Protein AF-A0A815BWT6-F1 (afdb_monomer_lite)

Organism: NCBI:txid392033

Sequence (107 aa):
MISTAAVTLNFISFIGTIFIGVICILMLSILLPSIIRKHDLVLILVANNYLALLVFALVAIPSNFDLVRGDYNLYIGMETLSCRIRGYVIYSSLAIIFHCFLLQVKF

Secondary structure (DSSP, 8-state):
---HHHHHHHHHHHHHHHHHHHHHHHHHHHHHHHHHHH--HHHHHHHHHHHHHHHHHHHHHHHHHHHHTT-S-HHHHHHHHHHHHHHHHHHHHHHHHHHHHHHHTT-

Radius of gyration: 17.39 Å; chains: 1; bounding box: 38×25×51 Å

Foldseek 3Di:
DPDPVQLVVLVVVLVVLVVLLVVLVVVLVVLVVVCVPPVDLVSVLVNQLSVLSNVLSVQSNVLSVCVNVVPDDVVVVVVVVVVSVVSSVVSNVVSVVVSVVVVVVVD

Structure (mmCIF, N/CA/C/O backbone):
data_AF-A0A815BWT6-F1
#
_entry.id   AF-A0A815BWT6-F1
#
loop_
_atom_site.group_PDB
_atom_site.id
_atom_site.type_symbol
_atom_site.label_atom_id
_atom_site.label_alt_id
_atom_site.label_comp_id
_atom_site.label_asym_id
_atom_site.label_entity_id
_atom_site.label_seq_id
_atom_site.pdbx_PDB_ins_code
_atom_site.Cartn_x
_atom_site.Cartn_y
_atom_site.Cartn_z
_atom_site.occupancy
_atom_site.B_iso_or_equiv
_atom_site.auth_seq_id
_atom_site.auth_comp_id
_atom_site.auth_asym_id
_atom_site.auth_atom_id
_atom_site.pdbx_PDB_model_num
ATOM 1 N N . MET A 1 1 ? 14.736 -3.791 -27.635 1.00 52.75 1 MET A N 1
ATOM 2 C CA . MET A 1 1 ? 14.564 -2.342 -27.396 1.00 52.75 1 MET A CA 1
ATOM 3 C C . MET A 1 1 ? 13.451 -2.172 -26.376 1.00 52.75 1 MET A C 1
ATOM 5 O O . MET A 1 1 ? 12.327 -2.557 -26.671 1.00 52.75 1 MET A O 1
ATOM 9 N N . ILE A 1 2 ? 13.757 -1.692 -25.168 1.00 59.56 2 ILE A N 1
ATOM 10 C CA . ILE A 1 2 ? 12.719 -1.319 -24.197 1.00 59.56 2 ILE A CA 1
ATOM 11 C C . ILE A 1 2 ? 12.051 -0.051 -24.739 1.00 59.56 2 ILE A C 1
ATOM 13 O O . ILE A 1 2 ? 12.737 0.919 -25.057 1.00 59.56 2 ILE A O 1
ATOM 17 N N . SER A 1 3 ? 10.730 -0.083 -24.915 1.00 67.75 3 SER A N 1
ATOM 18 C CA . SER A 1 3 ? 9.973 1.077 -25.391 1.00 67.75 3 SER A CA 1
ATOM 19 C C . SER A 1 3 ? 10.068 2.211 -24.371 1.00 67.75 3 SER A C 1
ATOM 21 O O . SER A 1 3 ? 9.849 1.995 -23.178 1.00 67.75 3 SER A O 1
ATOM 23 N N . THR A 1 4 ? 10.345 3.430 -24.829 1.00 69.06 4 THR A N 1
ATOM 24 C CA . THR A 1 4 ? 10.364 4.643 -23.994 1.00 69.06 4 THR A CA 1
ATOM 25 C C . THR A 1 4 ? 9.049 4.848 -23.236 1.00 69.06 4 THR A C 1
ATOM 27 O O . THR A 1 4 ? 9.067 5.350 -22.115 1.00 69.06 4 THR A O 1
ATOM 30 N N . ALA A 1 5 ? 7.926 4.374 -23.790 1.00 69.06 5 ALA A N 1
ATOM 31 C CA . ALA A 1 5 ? 6.614 4.390 -23.142 1.00 69.06 5 ALA A CA 1
ATOM 32 C C . ALA A 1 5 ? 6.517 3.451 -21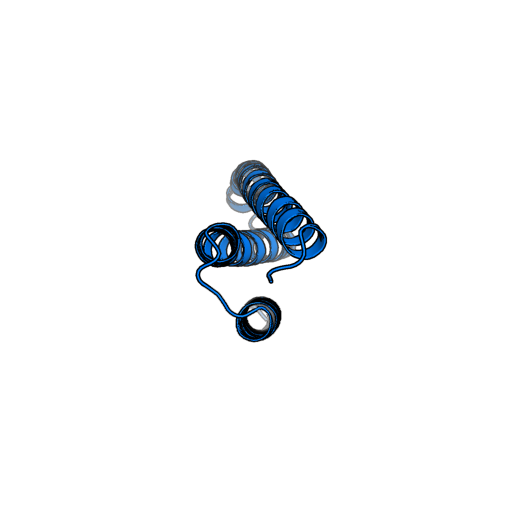.922 1.00 69.06 5 ALA A C 1
ATOM 34 O O . ALA A 1 5 ? 5.795 3.740 -20.971 1.00 69.06 5 ALA A O 1
ATOM 35 N N . ALA A 1 6 ? 7.247 2.330 -21.923 1.00 64.50 6 ALA A N 1
ATOM 36 C CA . ALA A 1 6 ? 7.263 1.399 -20.794 1.00 64.50 6 ALA A CA 1
ATOM 37 C C . ALA A 1 6 ? 8.045 1.971 -19.602 1.00 64.50 6 ALA A C 1
ATOM 39 O O . ALA A 1 6 ? 7.642 1.811 -18.452 1.00 64.50 6 ALA A O 1
ATOM 40 N N . VAL A 1 7 ? 9.138 2.686 -19.880 1.00 68.69 7 VAL A N 1
ATOM 41 C CA . VAL A 1 7 ? 9.956 3.344 -18.852 1.00 68.69 7 VAL A CA 1
ATOM 42 C C . VAL A 1 7 ? 9.168 4.459 -18.160 1.00 68.69 7 VAL A C 1
ATOM 44 O O . VAL A 1 7 ? 9.167 4.534 -16.933 1.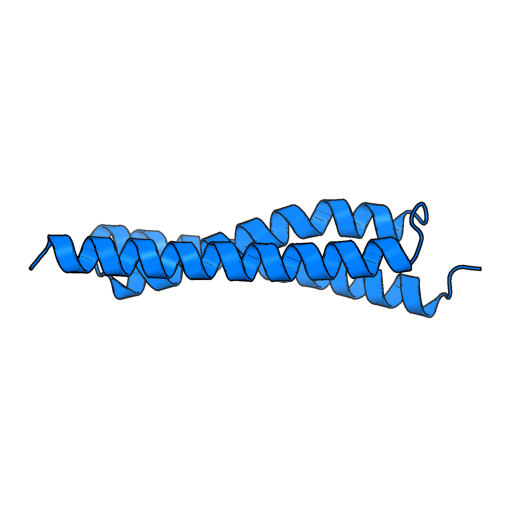00 68.69 7 VAL A O 1
ATOM 47 N N . THR A 1 8 ? 8.441 5.289 -18.917 1.00 70.75 8 THR A N 1
ATOM 48 C CA . THR A 1 8 ? 7.606 6.356 -18.343 1.00 70.75 8 THR A CA 1
ATOM 49 C C . THR A 1 8 ? 6.442 5.813 -17.515 1.00 70.75 8 THR A C 1
ATOM 51 O O . THR A 1 8 ? 6.195 6.328 -16.427 1.00 70.75 8 THR A O 1
ATOM 54 N N . LEU A 1 9 ? 5.770 4.744 -17.956 1.00 66.94 9 LEU A N 1
ATOM 55 C CA . LEU A 1 9 ? 4.721 4.076 -17.169 1.00 66.94 9 LEU A CA 1
ATOM 56 C C . LEU A 1 9 ? 5.248 3.514 -15.839 1.00 66.94 9 LEU A C 1
ATOM 58 O O . LEU A 1 9 ? 4.628 3.723 -14.795 1.00 66.94 9 LEU A O 1
ATOM 62 N N . ASN A 1 10 ? 6.415 2.865 -15.851 1.00 68.62 10 ASN A N 1
ATOM 63 C CA . ASN A 1 10 ? 7.043 2.340 -14.634 1.00 68.62 10 ASN A CA 1
ATOM 64 C C . ASN A 1 10 ? 7.471 3.462 -13.678 1.00 68.62 10 ASN A C 1
ATOM 66 O O . ASN A 1 10 ? 7.308 3.337 -12.464 1.00 68.62 10 ASN A O 1
ATOM 70 N N . PHE A 1 11 ? 7.953 4.586 -14.212 1.00 69.94 11 PHE A N 1
ATOM 71 C CA . PHE A 1 11 ? 8.313 5.759 -13.417 1.00 69.94 11 PHE A CA 1
ATOM 72 C C . PHE A 1 11 ? 7.092 6.411 -12.749 1.00 69.94 11 PHE A C 1
ATOM 74 O O . PHE A 1 11 ? 7.128 6.737 -11.562 1.00 69.94 11 PHE A O 1
ATOM 81 N N . ILE A 1 12 ? 5.975 6.537 -13.473 1.00 74.19 12 ILE A N 1
ATOM 82 C CA . ILE A 1 12 ? 4.707 7.023 -12.910 1.00 74.19 12 ILE A CA 1
ATOM 83 C C . ILE A 1 12 ? 4.208 6.066 -11.820 1.00 74.19 12 ILE A C 1
ATOM 85 O O . ILE A 1 12 ? 3.808 6.513 -10.744 1.00 74.19 12 ILE A O 1
ATOM 89 N N . SER A 1 13 ? 4.286 4.751 -12.053 1.00 72.06 13 SER A N 1
ATOM 90 C CA . SER A 1 13 ? 3.917 3.753 -11.045 1.00 72.06 13 SER A CA 1
ATOM 91 C C . SER A 1 13 ? 4.790 3.846 -9.791 1.00 72.06 13 SER A C 1
ATOM 93 O O . SER A 1 13 ? 4.261 3.708 -8.689 1.00 72.06 13 SER A O 1
ATOM 95 N N . PHE A 1 14 ? 6.094 4.094 -9.940 1.00 72.81 14 PHE A N 1
ATOM 96 C CA . PHE A 1 14 ? 7.029 4.271 -8.828 1.00 72.81 14 PHE A CA 1
ATOM 97 C C . PHE A 1 14 ? 6.657 5.477 -7.958 1.00 72.81 14 PHE A C 1
ATOM 99 O O . PHE A 1 14 ? 6.501 5.344 -6.741 1.00 72.81 14 PHE A O 1
ATOM 106 N N . ILE A 1 15 ? 6.428 6.634 -8.584 1.00 78.88 15 ILE A N 1
ATOM 107 C CA . ILE A 1 15 ? 5.987 7.846 -7.881 1.00 78.88 15 ILE A CA 1
ATOM 108 C C . ILE A 1 15 ? 4.646 7.597 -7.180 1.00 78.88 15 ILE A C 1
ATOM 110 O O . ILE A 1 15 ? 4.502 7.918 -6.000 1.00 78.88 15 ILE A O 1
ATOM 114 N N . GLY A 1 16 ? 3.691 6.957 -7.862 1.00 76.94 16 GLY A N 1
ATOM 115 C CA . GLY A 1 16 ? 2.393 6.607 -7.284 1.00 76.94 16 GLY A CA 1
ATOM 116 C C . GLY A 1 16 ? 2.514 5.747 -6.022 1.00 76.94 16 GLY A C 1
ATOM 117 O O . GLY A 1 16 ? 1.868 6.035 -5.016 1.00 76.94 16 GLY A O 1
ATOM 118 N N . THR A 1 17 ? 3.395 4.741 -6.026 1.00 78.62 17 THR A N 1
ATOM 119 C CA . THR A 1 17 ? 3.632 3.893 -4.845 1.00 78.62 17 THR A CA 1
ATOM 120 C C . THR A 1 17 ? 4.240 4.652 -3.665 1.00 78.62 17 THR A C 1
ATOM 122 O O . THR A 1 17 ? 3.864 4.389 -2.523 1.00 78.62 17 THR A O 1
ATOM 125 N N . ILE A 1 18 ? 5.107 5.640 -3.917 1.00 81.31 18 ILE A N 1
ATOM 126 C CA . ILE A 1 18 ? 5.656 6.507 -2.862 1.00 81.31 18 ILE A CA 1
ATOM 127 C C . ILE A 1 18 ? 4.547 7.364 -2.244 1.00 81.31 18 ILE A C 1
ATOM 129 O O . ILE A 1 18 ? 4.423 7.410 -1.021 1.00 81.31 18 ILE A O 1
ATOM 133 N N . PHE A 1 19 ? 3.705 7.994 -3.070 1.00 84.94 19 PHE A N 1
ATOM 134 C CA . PHE A 1 19 ? 2.581 8.804 -2.587 1.00 84.94 19 PHE A CA 1
ATOM 135 C C . PHE A 1 19 ? 1.614 7.995 -1.718 1.00 84.94 19 PHE A C 1
ATOM 137 O O . PHE A 1 19 ? 1.222 8.461 -0.648 1.00 84.94 19 PHE A O 1
ATOM 144 N N . ILE A 1 20 ? 1.276 6.768 -2.130 1.00 80.81 20 ILE A N 1
ATOM 145 C CA . ILE A 1 20 ? 0.433 5.862 -1.336 1.00 80.81 20 ILE A CA 1
ATOM 146 C C . ILE A 1 20 ? 1.077 5.582 0.026 1.00 80.81 20 ILE A C 1
ATOM 148 O O . ILE A 1 20 ? 0.396 5.678 1.048 1.00 80.81 20 ILE A O 1
ATOM 152 N N . GLY A 1 21 ? 2.383 5.297 0.063 1.00 79.56 21 GLY A N 1
ATOM 153 C CA . GLY A 1 21 ? 3.115 5.076 1.311 1.00 79.56 21 GLY A CA 1
ATOM 154 C C . GLY A 1 21 ? 3.048 6.279 2.257 1.00 79.56 21 GLY A C 1
ATOM 155 O O . GLY A 1 21 ? 2.711 6.124 3.430 1.00 79.56 21 GLY A O 1
ATOM 156 N N . VAL A 1 22 ? 3.283 7.489 1.740 1.00 86.62 22 VAL A N 1
ATOM 157 C CA . VAL A 1 22 ? 3.224 8.734 2.526 1.00 86.62 22 VAL A CA 1
ATOM 158 C C . VAL A 1 22 ? 1.822 8.979 3.088 1.00 86.62 22 VAL A C 1
ATOM 160 O O . VAL A 1 22 ? 1.680 9.273 4.276 1.00 86.62 22 VAL A O 1
ATOM 163 N N . ILE A 1 23 ? 0.778 8.814 2.269 1.00 85.94 23 ILE A N 1
ATOM 164 C CA . ILE A 1 23 ? -0.615 8.979 2.707 1.00 85.94 23 ILE A CA 1
ATOM 165 C C . ILE A 1 23 ? -0.958 7.966 3.806 1.00 85.94 23 ILE A C 1
ATOM 167 O O . ILE A 1 23 ? -1.579 8.337 4.801 1.00 85.94 23 ILE A O 1
ATOM 171 N N . CYS A 1 24 ? -0.524 6.710 3.670 1.00 86.25 24 CYS A N 1
ATOM 172 C CA . CYS A 1 24 ? -0.775 5.682 4.681 1.00 86.25 24 CYS A CA 1
ATOM 173 C C . CYS A 1 24 ? -0.109 6.019 6.020 1.00 86.25 24 CYS A C 1
ATOM 175 O O . CYS A 1 24 ? -0.749 5.869 7.059 1.00 86.25 24 CYS A O 1
ATOM 177 N N . ILE A 1 25 ? 1.133 6.521 6.010 1.00 87.12 25 ILE A N 1
ATOM 178 C CA . ILE A 1 25 ? 1.828 6.961 7.230 1.00 87.12 25 ILE A CA 1
ATOM 179 C C . ILE A 1 25 ? 1.060 8.106 7.897 1.00 87.12 25 ILE A C 1
ATOM 181 O O . ILE A 1 25 ? 0.768 8.024 9.088 1.00 87.12 25 ILE A O 1
ATOM 185 N N . LEU A 1 26 ? 0.674 9.135 7.134 1.00 89.88 26 LEU A N 1
ATOM 186 C CA . LEU A 1 26 ? -0.083 10.277 7.656 1.00 89.88 26 LEU A CA 1
ATOM 187 C C . LEU A 1 26 ? -1.418 9.844 8.276 1.00 89.88 26 LEU A C 1
ATOM 189 O O . LEU A 1 26 ? -1.736 10.236 9.399 1.00 89.88 26 LEU A O 1
ATOM 193 N N . MET A 1 27 ? -2.182 9.001 7.577 1.00 86.19 27 MET A N 1
ATOM 194 C CA . MET A 1 27 ? -3.473 8.511 8.067 1.00 86.19 27 MET A CA 1
ATOM 195 C C . MET A 1 27 ? -3.313 7.636 9.311 1.00 86.19 27 MET A C 1
ATOM 197 O O . MET A 1 27 ? -4.071 7.801 10.267 1.00 86.19 27 MET A O 1
ATOM 201 N N . LEU A 1 28 ? -2.300 6.766 9.359 1.00 86.44 28 LEU A N 1
ATOM 202 C CA . LEU A 1 28 ? -1.991 5.976 10.553 1.00 86.44 28 LEU A CA 1
ATOM 203 C C . LEU A 1 28 ? -1.626 6.867 11.743 1.00 86.44 28 LEU A C 1
ATOM 205 O O . LEU A 1 28 ? -2.146 6.645 12.833 1.00 86.44 28 LEU A O 1
ATOM 209 N N . SER A 1 29 ? -0.807 7.906 11.548 1.00 84.19 29 SER A N 1
ATOM 210 C CA . SER A 1 29 ? -0.465 8.863 12.610 1.00 84.19 29 SER A CA 1
ATOM 211 C C . SER A 1 29 ? -1.686 9.610 13.158 1.00 84.19 29 SER A C 1
ATOM 213 O O . SER A 1 29 ? -1.742 9.879 14.355 1.00 84.19 29 SER A O 1
ATOM 215 N N . ILE A 1 30 ? -2.680 9.911 12.314 1.00 87.56 30 ILE A N 1
ATOM 216 C CA . ILE A 1 30 ? -3.939 10.560 12.723 1.00 87.56 30 ILE A CA 1
ATOM 217 C C . ILE A 1 30 ? -4.880 9.574 13.435 1.00 87.56 30 ILE A C 1
ATOM 219 O O . ILE A 1 30 ? -5.577 9.942 14.384 1.00 87.56 30 ILE A O 1
ATOM 223 N N . LEU A 1 31 ? -4.919 8.318 12.988 1.00 83.69 31 LEU A N 1
ATOM 224 C CA . LEU A 1 31 ? -5.815 7.291 13.526 1.00 83.69 31 LEU A CA 1
ATOM 225 C C . LEU A 1 31 ? -5.316 6.717 14.859 1.00 83.69 31 LEU A C 1
ATOM 227 O O . LEU A 1 31 ? -6.139 6.394 15.718 1.00 83.69 31 LEU A O 1
ATOM 231 N N . LEU A 1 32 ? -3.998 6.635 15.073 1.00 84.44 32 LEU A N 1
ATOM 232 C CA . LEU A 1 32 ? -3.391 6.018 16.259 1.00 84.44 32 LEU A CA 1
ATOM 233 C C . LEU A 1 32 ? -3.912 6.594 17.594 1.00 84.44 32 LEU A C 1
ATOM 235 O O . LEU A 1 32 ? -4.348 5.810 18.440 1.00 84.44 32 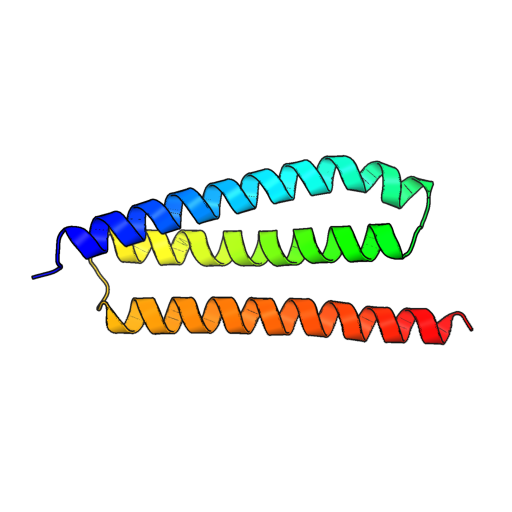LEU A O 1
ATOM 239 N N . PRO A 1 33 ? -3.977 7.928 17.796 1.00 82.62 33 PRO A N 1
ATOM 240 C CA . PRO A 1 33 ? -4.514 8.514 19.026 1.00 82.62 33 PRO A CA 1
ATOM 241 C C . PRO A 1 33 ? -5.993 8.179 19.242 1.00 82.62 33 PRO A C 1
ATOM 243 O O . PRO A 1 33 ? -6.442 8.032 20.379 1.00 82.62 33 PRO A O 1
ATOM 246 N N . SER A 1 34 ? -6.756 8.056 18.154 1.00 81.19 34 SER A N 1
ATOM 247 C CA . SER A 1 34 ? -8.189 7.762 18.210 1.00 81.19 34 SER A CA 1
ATOM 248 C C . SER A 1 34 ? -8.446 6.297 18.559 1.00 81.19 34 SER A C 1
ATOM 250 O O . SER A 1 34 ? -9.344 6.012 19.350 1.00 81.19 34 SER A O 1
ATOM 252 N N . ILE A 1 35 ? -7.620 5.380 18.047 1.00 80.19 35 ILE A N 1
ATOM 253 C CA . ILE A 1 35 ? -7.655 3.950 18.390 1.00 80.19 35 ILE A CA 1
ATOM 254 C C . ILE A 1 35 ? -7.329 3.740 19.868 1.00 80.19 35 ILE A C 1
ATOM 256 O O . ILE A 1 35 ? -8.063 3.032 20.555 1.00 80.19 35 ILE A O 1
ATOM 260 N N . ILE A 1 36 ? -6.276 4.401 20.365 1.00 79.56 36 ILE A N 1
ATOM 261 C CA . ILE A 1 36 ? -5.838 4.296 21.765 1.00 79.56 36 ILE A CA 1
ATOM 262 C C . ILE A 1 36 ? -6.926 4.790 22.727 1.00 79.56 36 ILE A C 1
ATOM 264 O O . ILE A 1 36 ? -7.095 4.222 23.797 1.00 79.56 36 ILE A O 1
ATOM 268 N N . ARG A 1 37 ? -7.668 5.844 22.362 1.00 80.25 37 ARG A N 1
ATOM 269 C CA . ARG A 1 37 ? -8.680 6.444 23.247 1.00 80.25 37 ARG A CA 1
ATOM 270 C C . ARG A 1 37 ? -10.047 5.773 23.182 1.00 80.25 37 ARG A C 1
ATOM 272 O O . ARG A 1 37 ? -10.727 5.720 24.200 1.00 80.25 37 ARG A O 1
ATOM 279 N N . LYS A 1 38 ? -10.496 5.353 21.995 1.00 77.81 38 LYS A N 1
ATOM 280 C CA . LYS A 1 38 ? -11.881 4.894 21.787 1.00 77.81 38 LYS A CA 1
ATOM 281 C C . LYS A 1 38 ? -12.030 3.376 21.727 1.00 77.81 38 LYS A C 1
ATOM 283 O O . LYS A 1 38 ? -13.149 2.906 21.889 1.00 77.81 38 LYS A O 1
ATOM 288 N N . HIS A 1 39 ? -10.948 2.624 21.490 1.00 69.50 39 HIS A N 1
ATOM 289 C CA . HIS A 1 39 ? -10.973 1.163 21.308 1.00 69.50 39 HIS A CA 1
ATOM 290 C C . HIS A 1 39 ? -12.080 0.668 20.356 1.00 69.50 39 HIS A C 1
ATOM 292 O O . HIS A 1 39 ? -12.605 -0.434 20.508 1.00 69.50 39 HIS A O 1
ATOM 298 N N . ASP A 1 40 ? -12.438 1.496 19.375 1.00 77.12 40 ASP A N 1
ATOM 299 C CA . ASP A 1 40 ? -13.494 1.195 18.421 1.00 77.12 40 ASP A CA 1
ATOM 300 C C . ASP A 1 40 ? -12.958 0.235 17.352 1.00 77.12 40 ASP A C 1
ATOM 302 O O . ASP A 1 40 ? -11.920 0.472 16.725 1.00 77.12 40 ASP A O 1
ATOM 306 N N . LEU A 1 41 ? -13.682 -0.863 17.159 1.00 70.94 41 LEU A N 1
ATOM 307 C CA . LEU A 1 41 ? -13.353 -1.931 16.221 1.00 70.94 41 LEU A CA 1
ATOM 308 C C . LEU A 1 41 ? -13.304 -1.420 14.777 1.00 70.94 41 LEU A C 1
ATOM 310 O O . LEU A 1 41 ? -12.439 -1.834 14.006 1.00 70.94 41 LEU A O 1
ATOM 314 N N . VAL A 1 42 ? -14.161 -0.458 14.420 1.00 77.62 42 VAL A N 1
ATOM 315 C CA . VAL A 1 42 ? -14.184 0.121 13.067 1.00 77.62 42 VAL A CA 1
ATOM 316 C C . VAL A 1 42 ? -12.888 0.883 12.782 1.00 77.62 42 VAL A C 1
ATOM 318 O O . VAL A 1 42 ? -12.293 0.732 11.716 1.00 77.62 42 VAL A O 1
ATOM 321 N N . LEU A 1 43 ? -12.402 1.656 13.756 1.00 78.31 43 LEU A N 1
ATOM 322 C CA . LEU A 1 43 ? -11.146 2.402 13.649 1.00 78.31 43 LEU A CA 1
ATOM 323 C C . LEU A 1 43 ? -9.929 1.476 13.531 1.00 78.31 43 LEU A C 1
ATOM 325 O O . LEU A 1 43 ? -9.014 1.767 12.760 1.00 78.31 43 LEU A O 1
ATOM 329 N N . ILE A 1 44 ? -9.932 0.351 14.250 1.00 79.62 44 ILE A N 1
ATOM 330 C CA . ILE A 1 44 ? -8.877 -0.667 14.153 1.00 79.62 44 ILE A CA 1
ATOM 331 C C . ILE A 1 44 ? -8.865 -1.292 12.753 1.00 79.62 44 ILE A C 1
ATOM 333 O O . ILE A 1 44 ? -7.799 -1.440 12.159 1.00 79.62 44 ILE A O 1
ATOM 337 N N . LEU A 1 45 ? -10.036 -1.606 12.195 1.00 75.88 45 LEU A N 1
ATOM 338 C CA . LEU A 1 45 ? -10.154 -2.203 10.864 1.00 75.88 45 LEU A CA 1
ATOM 339 C C . LEU A 1 45 ? -9.694 -1.241 9.759 1.00 75.88 45 LEU A C 1
ATOM 341 O O . LEU A 1 45 ? -8.957 -1.631 8.852 1.00 75.88 45 LEU A O 1
ATOM 345 N N . VAL A 1 46 ? -10.054 0.039 9.879 1.00 80.88 46 VAL A N 1
ATOM 346 C CA . VAL A 1 46 ? -9.583 1.098 8.977 1.00 80.88 46 VAL A CA 1
ATOM 347 C C . VAL A 1 46 ? -8.061 1.246 9.054 1.00 80.88 46 VAL A C 1
ATOM 349 O O . VAL A 1 46 ? -7.400 1.271 8.016 1.00 80.88 46 VAL A O 1
ATOM 352 N N . ALA A 1 47 ? -7.474 1.275 10.253 1.00 82.00 47 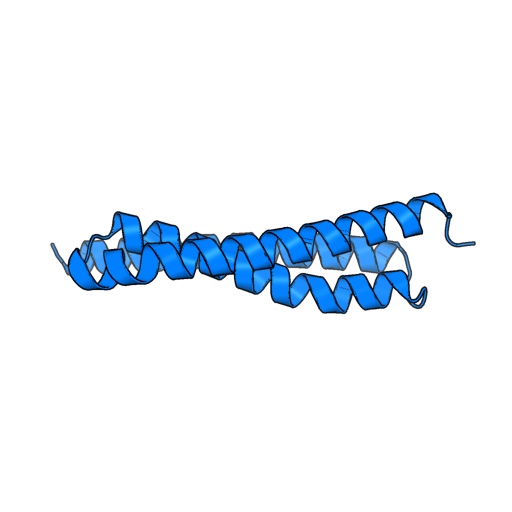ALA A N 1
ATOM 353 C CA . ALA A 1 47 ? -6.020 1.341 10.399 1.00 82.00 47 ALA A CA 1
ATOM 354 C C . ALA A 1 47 ? -5.306 0.101 9.849 1.00 82.00 47 ALA A C 1
ATOM 356 O O . ALA A 1 47 ? -4.249 0.235 9.237 1.00 82.00 47 ALA A O 1
ATOM 357 N N . ASN A 1 48 ? -5.888 -1.089 9.995 1.00 79.12 48 ASN A N 1
ATOM 358 C CA . ASN A 1 48 ? -5.297 -2.312 9.462 1.00 79.12 48 ASN A CA 1
ATOM 359 C C . ASN A 1 48 ? -5.271 -2.315 7.920 1.00 79.12 48 ASN A C 1
ATOM 361 O O . ASN A 1 48 ? -4.293 -2.750 7.315 1.00 79.12 48 ASN A O 1
ATOM 365 N N . ASN A 1 49 ? -6.290 -1.740 7.271 1.00 78.31 49 ASN A N 1
ATOM 366 C CA . ASN A 1 49 ? -6.280 -1.525 5.819 1.00 78.31 49 ASN A CA 1
ATOM 367 C C . ASN A 1 49 ? -5.182 -0.545 5.375 1.00 78.31 49 ASN A C 1
ATOM 369 O O . ASN A 1 49 ? -4.498 -0.807 4.384 1.00 78.31 49 ASN A O 1
ATOM 373 N N . TYR A 1 50 ? -4.967 0.549 6.114 1.00 81.06 50 TYR A N 1
ATOM 374 C CA . TYR A 1 50 ? -3.853 1.464 5.837 1.00 81.06 50 TYR A CA 1
ATOM 375 C C . TYR A 1 50 ? -2.488 0.808 6.067 1.00 81.06 50 TYR A C 1
ATOM 377 O O . TYR A 1 50 ? -1.559 1.047 5.299 1.00 81.06 50 TYR A O 1
ATOM 385 N N . LEU A 1 51 ? -2.364 -0.061 7.073 1.00 81.31 51 LEU A N 1
ATOM 386 C CA . LEU A 1 51 ? -1.146 -0.831 7.315 1.00 81.31 51 LEU A CA 1
ATOM 387 C C . LEU A 1 51 ? -0.868 -1.821 6.172 1.00 81.31 51 LEU A C 1
ATOM 389 O O . LEU A 1 51 ? 0.259 -1.897 5.689 1.00 81.31 51 LEU A O 1
ATOM 393 N N . ALA A 1 52 ? -1.890 -2.526 5.680 1.00 78.88 52 ALA A N 1
ATOM 394 C CA . ALA A 1 52 ? -1.762 -3.425 4.533 1.00 78.88 52 ALA A CA 1
ATOM 395 C C . ALA A 1 52 ? -1.344 -2.676 3.252 1.00 78.88 52 ALA A C 1
ATOM 397 O O . ALA A 1 52 ? -0.484 -3.147 2.506 1.00 78.88 52 ALA A O 1
ATOM 398 N N . LEU A 1 53 ? -1.909 -1.485 3.016 1.00 78.62 53 LEU A N 1
ATOM 399 C CA . LEU A 1 53 ? -1.518 -0.608 1.905 1.00 78.62 53 LEU A CA 1
ATOM 400 C C . LEU A 1 53 ? -0.078 -0.100 2.050 1.00 78.62 53 LEU A C 1
ATOM 402 O O . LEU A 1 53 ? 0.646 -0.020 1.057 1.00 78.62 53 LEU A O 1
ATOM 406 N N . LEU A 1 54 ? 0.362 0.193 3.275 1.00 80.69 54 LEU A N 1
ATOM 407 C CA . LEU A 1 54 ? 1.736 0.599 3.556 1.00 80.69 54 LEU A CA 1
ATOM 408 C C . LEU A 1 54 ? 2.728 -0.532 3.260 1.00 80.69 54 LEU A C 1
ATOM 410 O O . LEU A 1 54 ? 3.734 -0.304 2.592 1.00 80.69 54 LEU A O 1
ATOM 414 N N . VAL A 1 55 ? 2.433 -1.758 3.702 1.00 78.62 55 VAL A N 1
ATOM 415 C CA . VAL A 1 55 ? 3.256 -2.941 3.402 1.00 78.62 55 VAL A CA 1
ATOM 416 C C . VAL A 1 55 ? 3.320 -3.183 1.893 1.00 78.62 55 VAL A C 1
ATOM 418 O O . VAL A 1 55 ? 4.403 -3.406 1.353 1.00 78.62 55 VAL A O 1
ATOM 421 N N . PHE A 1 56 ? 2.191 -3.061 1.188 1.00 76.81 56 PHE A N 1
ATOM 422 C CA . PHE A 1 56 ? 2.163 -3.140 -0.273 1.00 76.81 56 PHE A CA 1
ATOM 423 C C . PHE A 1 56 ? 3.060 -2.077 -0.927 1.00 76.81 56 PHE A C 1
ATOM 425 O O . PHE A 1 56 ? 3.855 -2.409 -1.808 1.00 76.81 56 PHE A O 1
ATOM 432 N N . ALA A 1 57 ? 2.985 -0.820 -0.477 1.00 73.94 57 ALA A N 1
ATOM 433 C CA . ALA A 1 57 ? 3.826 0.259 -0.989 1.00 73.94 57 ALA A CA 1
ATOM 434 C C . ALA A 1 57 ? 5.323 -0.024 -0.760 1.00 73.94 57 ALA A C 1
ATOM 436 O O . ALA A 1 57 ? 6.116 0.105 -1.691 1.00 73.94 57 ALA A O 1
ATOM 437 N N . LEU A 1 58 ? 5.705 -0.486 0.435 1.00 74.75 58 LEU A N 1
ATOM 438 C CA . LEU A 1 58 ? 7.096 -0.809 0.777 1.00 74.75 58 LEU A CA 1
ATOM 439 C C . LEU A 1 58 ? 7.669 -1.956 -0.065 1.00 74.75 58 LEU A C 1
ATOM 441 O O . LEU A 1 58 ? 8.827 -1.892 -0.466 1.00 74.75 58 LEU A O 1
ATOM 445 N N . VAL A 1 59 ? 6.867 -2.976 -0.384 1.00 73.81 59 VAL A N 1
ATOM 446 C CA . VAL A 1 59 ? 7.283 -4.084 -1.266 1.00 73.81 59 VAL A CA 1
ATOM 447 C C . VAL A 1 59 ? 7.342 -3.646 -2.739 1.00 73.81 59 VAL A C 1
ATOM 449 O O . VAL A 1 59 ? 8.170 -4.138 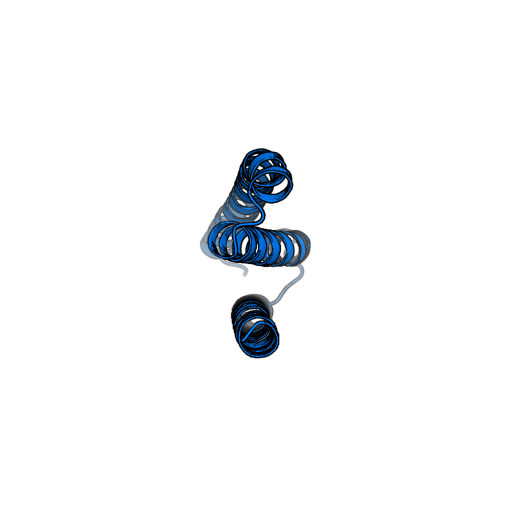-3.512 1.00 73.81 59 VAL A O 1
ATOM 452 N N . ALA A 1 60 ? 6.489 -2.702 -3.145 1.00 69.25 60 ALA A N 1
ATOM 453 C CA . ALA A 1 60 ? 6.420 -2.215 -4.520 1.00 69.25 60 ALA A CA 1
ATOM 454 C C . ALA A 1 60 ? 7.560 -1.250 -4.907 1.00 69.25 60 ALA A C 1
ATOM 456 O O . ALA A 1 60 ? 7.927 -1.193 -6.079 1.00 69.25 60 ALA A O 1
ATOM 457 N N . ILE A 1 61 ? 8.138 -0.515 -3.950 1.00 68.81 61 ILE A N 1
ATOM 458 C CA . ILE A 1 61 ? 9.231 0.449 -4.185 1.00 68.81 61 ILE A CA 1
ATOM 459 C C . ILE A 1 61 ? 10.506 -0.200 -4.764 1.00 68.81 61 ILE A C 1
ATOM 461 O O . ILE A 1 61 ? 10.917 0.214 -5.852 1.00 68.81 61 ILE A O 1
ATOM 465 N N . PRO A 1 62 ? 11.142 -1.203 -4.118 1.00 65.19 62 PRO A N 1
ATOM 466 C CA . PRO A 1 62 ? 12.407 -1.769 -4.605 1.00 65.19 62 PRO A CA 1
ATOM 467 C C . PRO A 1 62 ? 12.242 -2.460 -5.962 1.00 65.19 62 PRO A C 1
ATOM 469 O O . PRO A 1 62 ? 13.085 -2.354 -6.843 1.00 65.19 62 PRO A O 1
ATOM 472 N N . SER A 1 63 ? 11.091 -3.084 -6.173 1.00 63.38 63 SER A N 1
ATOM 473 C CA . SER A 1 63 ? 10.793 -3.829 -7.389 1.00 63.38 63 SER A CA 1
ATOM 474 C C . SER A 1 63 ? 10.416 -2.926 -8.577 1.00 63.38 63 SER A C 1
ATOM 476 O O . SER A 1 63 ? 10.635 -3.302 -9.725 1.00 63.38 63 SER A O 1
ATOM 478 N N . ASN A 1 64 ? 9.909 -1.712 -8.333 1.00 63.09 64 ASN A N 1
ATOM 479 C CA . ASN A 1 64 ? 9.780 -0.672 -9.361 1.00 63.09 64 ASN A CA 1
ATOM 480 C C . ASN A 1 64 ? 11.126 0.013 -9.672 1.00 63.09 64 ASN A C 1
ATOM 482 O O . ASN A 1 64 ? 11.350 0.410 -10.813 1.00 63.09 64 ASN A O 1
ATOM 486 N N . PHE A 1 65 ? 12.033 0.124 -8.695 1.00 60.91 65 PHE A N 1
ATOM 487 C CA . PHE A 1 65 ? 13.380 0.674 -8.898 1.00 60.91 65 PHE A CA 1
ATOM 488 C C . PHE A 1 65 ? 14.227 -0.206 -9.832 1.00 60.91 65 PHE A C 1
ATOM 490 O O . PHE A 1 65 ? 14.863 0.292 -10.761 1.00 60.91 65 PHE A O 1
ATOM 497 N N . ASP A 1 66 ? 14.147 -1.521 -9.646 1.00 58.97 66 ASP A N 1
ATOM 498 C CA . ASP A 1 66 ? 14.795 -2.519 -10.497 1.00 58.97 66 ASP A CA 1
ATOM 499 C C . ASP A 1 66 ? 14.278 -2.496 -11.953 1.00 58.97 66 ASP A C 1
ATOM 501 O O . ASP A 1 66 ? 15.054 -2.624 -12.902 1.00 58.97 66 ASP A O 1
ATOM 505 N N . LEU A 1 67 ? 12.979 -2.235 -12.152 1.00 59.84 67 LEU A N 1
ATOM 506 C CA . LEU A 1 67 ? 12.371 -2.045 -13.478 1.00 59.84 67 LEU A CA 1
ATOM 507 C C . LEU A 1 67 ? 12.834 -0.751 -14.168 1.00 59.84 67 LEU A C 1
ATOM 509 O O . LEU A 1 67 ? 12.964 -0.721 -15.392 1.00 59.84 67 LEU A O 1
ATOM 513 N N . VAL A 1 68 ? 13.086 0.318 -13.405 1.00 58.62 68 VAL A N 1
ATOM 514 C CA . VAL A 1 68 ? 13.606 1.597 -13.926 1.00 58.62 68 VAL A CA 1
ATOM 515 C C . VAL A 1 68 ? 15.082 1.484 -14.322 1.00 58.62 68 VAL A C 1
ATOM 517 O O . VAL A 1 68 ? 15.503 2.140 -15.274 1.00 58.62 68 VAL A O 1
ATOM 520 N N . ARG A 1 69 ? 15.861 0.620 -13.657 1.00 61.41 69 ARG A N 1
ATOM 521 C CA . ARG A 1 69 ? 17.268 0.346 -14.005 1.00 61.41 69 ARG A CA 1
ATOM 522 C C . ARG A 1 69 ? 17.464 -0.386 -15.337 1.00 61.41 69 ARG A C 1
ATOM 524 O O . ARG A 1 69 ? 18.578 -0.401 -15.845 1.00 61.41 69 ARG A O 1
ATOM 531 N N . GLY A 1 70 ? 16.398 -0.925 -15.932 1.00 57.47 70 GLY A N 1
ATOM 532 C CA . GLY A 1 70 ? 16.440 -1.557 -17.254 1.00 57.47 70 GLY A CA 1
ATOM 533 C C . GLY A 1 70 ? 16.922 -3.011 -17.259 1.00 57.47 70 GLY A C 1
ATOM 534 O O . GLY A 1 70 ? 17.034 -3.591 -18.335 1.00 57.47 70 GLY A O 1
ATOM 535 N N . ASP A 1 71 ? 17.139 -3.615 -16.088 1.00 57.56 71 ASP A N 1
ATOM 536 C CA . ASP A 1 71 ? 17.645 -4.992 -15.951 1.00 57.56 71 ASP A CA 1
ATOM 537 C C . ASP A 1 71 ? 16.560 -6.078 -16.111 1.00 57.56 71 ASP A C 1
ATOM 539 O O . ASP A 1 71 ? 16.857 -7.271 -16.065 1.00 57.56 71 ASP A O 1
ATOM 543 N N . TYR A 1 72 ? 15.291 -5.700 -16.320 1.00 56.56 72 TYR A N 1
ATOM 544 C CA . TYR A 1 72 ? 14.161 -6.632 -16.260 1.00 56.56 72 TYR A CA 1
ATOM 545 C C . TYR A 1 72 ? 13.361 -6.746 -17.562 1.00 56.56 72 TYR A C 1
ATOM 547 O O . TYR A 1 72 ? 12.918 -5.760 -18.154 1.00 56.56 72 TYR A O 1
ATOM 555 N N . ASN A 1 73 ? 13.088 -7.994 -17.960 1.00 59.38 73 ASN A N 1
ATOM 556 C CA . ASN A 1 73 ? 12.111 -8.321 -18.996 1.00 59.38 73 ASN A CA 1
ATOM 557 C C . ASN A 1 73 ? 10.716 -7.833 -18.578 1.00 59.38 73 ASN A C 1
ATOM 559 O O . ASN A 1 73 ? 10.242 -8.144 -17.486 1.00 59.38 73 ASN A O 1
ATOM 563 N N . LEU A 1 74 ? 10.022 -7.131 -19.480 1.00 56.69 74 LEU A N 1
ATOM 564 C CA . LEU A 1 74 ? 8.680 -6.566 -19.266 1.00 56.69 74 LEU A CA 1
ATOM 565 C C . LEU A 1 74 ? 7.668 -7.591 -18.702 1.00 56.69 74 LEU A C 1
ATOM 567 O O . LEU A 1 74 ? 6.797 -7.246 -17.906 1.00 56.69 74 LEU A O 1
ATOM 571 N N . TYR A 1 75 ? 7.821 -8.861 -19.090 1.00 56.25 75 TYR A N 1
ATOM 572 C CA . TYR A 1 75 ? 6.994 -9.985 -18.648 1.00 56.25 75 TYR A CA 1
ATOM 573 C C . TYR A 1 75 ? 7.119 -10.253 -17.135 1.00 56.25 75 TYR A C 1
ATOM 575 O O . TYR A 1 75 ? 6.118 -10.430 -16.446 1.00 56.25 75 TYR A O 1
ATOM 583 N N . ILE A 1 76 ? 8.339 -10.162 -16.594 1.00 62.59 76 ILE A N 1
ATOM 584 C CA . ILE A 1 76 ? 8.623 -10.334 -15.160 1.00 62.59 76 ILE A CA 1
ATOM 585 C C . ILE A 1 76 ? 8.020 -9.172 -14.353 1.00 62.59 76 ILE A C 1
ATOM 587 O O . ILE A 1 76 ? 7.543 -9.369 -13.233 1.00 62.59 76 ILE A O 1
ATOM 591 N N . GLY A 1 77 ? 7.974 -7.967 -14.935 1.00 59.84 77 GLY A N 1
ATOM 592 C CA . GLY A 1 77 ? 7.334 -6.790 -14.338 1.00 59.84 77 GLY A CA 1
ATOM 593 C C . GLY A 1 77 ? 5.820 -6.947 -14.146 1.00 59.84 77 GLY A C 1
ATOM 594 O O . GLY A 1 77 ? 5.277 -6.578 -13.104 1.00 59.84 77 GLY A O 1
ATOM 595 N N . MET A 1 78 ? 5.125 -7.546 -15.120 1.00 60.84 78 MET A N 1
ATOM 596 C CA . MET A 1 78 ? 3.686 -7.817 -15.002 1.00 60.84 78 MET A CA 1
ATOM 597 C C . MET A 1 78 ? 3.375 -8.942 -14.009 1.00 60.84 78 MET A C 1
ATOM 599 O O . MET A 1 78 ? 2.414 -8.833 -13.243 1.00 60.84 78 MET A O 1
ATOM 603 N N . GLU A 1 79 ? 4.199 -9.990 -13.962 1.00 62.66 79 GLU A N 1
ATOM 604 C CA . GLU A 1 79 ? 4.050 -11.063 -12.972 1.00 62.66 79 GLU A CA 1
ATOM 605 C C . GLU A 1 79 ? 4.297 -10.564 -11.545 1.00 62.66 79 GLU A C 1
ATOM 607 O O . GLU A 1 79 ? 3.528 -10.887 -10.637 1.00 62.66 79 GLU A O 1
ATOM 612 N N . THR A 1 80 ? 5.300 -9.703 -11.340 1.00 65.06 80 THR A N 1
ATOM 613 C CA . THR A 1 80 ? 5.529 -9.076 -10.031 1.00 65.06 80 THR A CA 1
ATOM 614 C C . THR A 1 80 ? 4.380 -8.158 -9.634 1.00 65.06 80 THR A C 1
ATOM 616 O O . THR A 1 80 ? 3.941 -8.232 -8.489 1.00 65.06 80 THR A O 1
ATOM 619 N N . LEU A 1 81 ? 3.828 -7.346 -10.543 1.00 65.38 81 LEU A N 1
ATOM 620 C CA . LEU A 1 81 ? 2.648 -6.525 -10.244 1.00 65.38 81 LEU A CA 1
ATOM 621 C C . LEU A 1 81 ? 1.438 -7.389 -9.846 1.00 65.38 81 LEU A C 1
ATOM 623 O O . LEU A 1 81 ? 0.782 -7.111 -8.840 1.00 65.38 81 LEU A O 1
ATOM 627 N N . SER A 1 82 ? 1.170 -8.469 -10.589 1.00 60.56 82 SER A N 1
ATOM 628 C CA . SER A 1 82 ? 0.088 -9.410 -10.271 1.00 60.56 82 SER A CA 1
ATOM 629 C C . SER A 1 82 ? 0.305 -10.086 -8.915 1.00 60.56 82 SER A C 1
ATOM 631 O O . SER A 1 82 ? -0.623 -10.166 -8.110 1.00 60.56 82 SER A O 1
ATOM 633 N N . CYS A 1 83 ? 1.537 -10.508 -8.617 1.00 64.94 83 CYS A N 1
ATOM 634 C CA . CYS A 1 83 ? 1.908 -11.099 -7.333 1.00 64.94 83 CYS A CA 1
ATOM 635 C C . CYS A 1 83 ? 1.688 -10.120 -6.169 1.00 64.94 83 CYS A C 1
ATOM 637 O O . CYS A 1 83 ? 1.132 -10.503 -5.141 1.00 64.94 83 CYS A O 1
ATOM 639 N N . ARG A 1 84 ? 2.017 -8.833 -6.347 1.00 65.31 84 ARG A N 1
ATOM 640 C CA . ARG A 1 84 ? 1.789 -7.791 -5.332 1.00 65.31 84 ARG A CA 1
ATOM 641 C C . ARG A 1 84 ? 0.304 -7.562 -5.061 1.00 65.31 84 ARG A C 1
ATOM 643 O O . ARG A 1 84 ? -0.093 -7.487 -3.901 1.00 65.31 84 ARG A O 1
ATOM 650 N N . ILE A 1 85 ? -0.520 -7.473 -6.108 1.00 67.12 85 ILE A N 1
ATOM 651 C CA . ILE A 1 85 ? -1.974 -7.305 -5.956 1.00 67.12 85 ILE A CA 1
ATOM 652 C C . ILE A 1 85 ? -2.566 -8.527 -5.248 1.00 67.12 85 ILE A C 1
ATOM 654 O O . ILE A 1 85 ? -3.336 -8.372 -4.305 1.00 67.12 85 ILE A O 1
ATOM 658 N N . ARG A 1 86 ? -2.156 -9.742 -5.636 1.00 65.44 86 ARG A N 1
ATOM 659 C CA . ARG A 1 86 ? -2.580 -10.978 -4.959 1.00 65.44 86 ARG A CA 1
ATOM 660 C C . ARG A 1 86 ? -2.156 -10.991 -3.491 1.00 65.44 86 ARG A C 1
ATOM 662 O O . ARG A 1 86 ? -2.979 -11.301 -2.638 1.00 65.44 86 ARG A O 1
ATOM 669 N N . GLY A 1 87 ? -0.917 -10.603 -3.187 1.00 67.38 87 GLY A N 1
ATOM 670 C CA . GLY A 1 87 ? -0.414 -10.494 -1.817 1.00 67.38 87 GLY A CA 1
ATOM 671 C C . GLY A 1 87 ? -1.215 -9.502 -0.972 1.00 67.38 87 GLY A C 1
ATOM 672 O O . GLY A 1 87 ? -1.615 -9.836 0.139 1.00 67.38 87 GLY A O 1
ATOM 673 N N . TYR A 1 88 ? -1.528 -8.322 -1.517 1.00 68.50 88 TYR A N 1
ATOM 674 C CA . TYR A 1 88 ? -2.377 -7.330 -0.853 1.00 68.50 88 TYR A CA 1
ATOM 675 C C . TYR A 1 88 ? -3.790 -7.858 -0.586 1.00 68.50 88 TYR A C 1
ATOM 677 O O . TYR A 1 88 ? -4.287 -7.747 0.534 1.00 68.50 88 TYR A O 1
ATOM 685 N N . VAL A 1 89 ? -4.418 -8.478 -1.590 1.00 69.12 89 VAL A N 1
ATOM 686 C CA . VAL A 1 89 ? -5.758 -9.065 -1.459 1.00 69.12 89 VAL A CA 1
ATOM 687 C C . VAL A 1 89 ? -5.767 -10.146 -0.379 1.00 69.12 89 VAL A C 1
ATOM 689 O O . VAL A 1 89 ? -6.651 -10.139 0.474 1.00 69.12 89 VAL A O 1
ATOM 692 N N . ILE A 1 90 ? -4.768 -11.033 -0.357 1.00 68.88 90 ILE A N 1
ATOM 693 C CA . ILE A 1 90 ? -4.650 -12.083 0.665 1.00 68.88 90 ILE A CA 1
ATOM 694 C C . ILE A 1 90 ? -4.469 -11.467 2.056 1.00 68.88 90 ILE A C 1
ATOM 696 O O . ILE A 1 90 ? -5.163 -11.865 2.989 1.00 68.88 90 ILE A O 1
ATOM 700 N N . TYR A 1 91 ? -3.587 -10.474 2.199 1.00 67.56 91 TYR A N 1
ATOM 701 C CA . TYR A 1 91 ? -3.308 -9.844 3.489 1.00 67.56 91 TYR A CA 1
ATOM 702 C C . TYR A 1 91 ? -4.526 -9.088 4.039 1.00 67.56 91 TYR A C 1
ATOM 704 O O . TYR A 1 91 ? -4.881 -9.249 5.205 1.00 67.56 91 TYR A O 1
ATOM 712 N N . SER A 1 92 ? -5.219 -8.324 3.188 1.00 64.50 92 SER A N 1
ATOM 713 C CA . SER A 1 92 ? -6.466 -7.637 3.546 1.00 64.50 92 SER A CA 1
ATOM 714 C C . SER A 1 92 ? -7.580 -8.634 3.908 1.00 64.50 92 SER A C 1
ATOM 716 O O . SER A 1 92 ? -8.260 -8.461 4.919 1.00 64.50 92 SER A O 1
ATOM 718 N N . SER A 1 93 ? -7.710 -9.739 3.165 1.00 64.94 93 SER A N 1
ATOM 719 C CA . SER A 1 93 ? -8.714 -10.779 3.447 1.00 64.94 93 SER A CA 1
ATOM 720 C C . SER A 1 93 ? -8.450 -11.504 4.771 1.00 64.94 93 SER A C 1
ATOM 722 O O . SER A 1 93 ? -9.371 -11.707 5.559 1.00 64.94 93 SER A O 1
ATOM 724 N N . LEU A 1 94 ? -7.192 -11.863 5.053 1.00 68.06 94 LEU A N 1
ATOM 725 C CA . LEU A 1 94 ? -6.797 -12.494 6.317 1.00 68.06 94 LEU A CA 1
ATOM 726 C C . LEU A 1 94 ? -7.018 -11.561 7.510 1.00 68.06 94 LEU A C 1
ATOM 728 O O . LEU A 1 94 ? -7.499 -12.006 8.550 1.00 68.06 94 LEU A O 1
ATOM 732 N N . ALA A 1 95 ? -6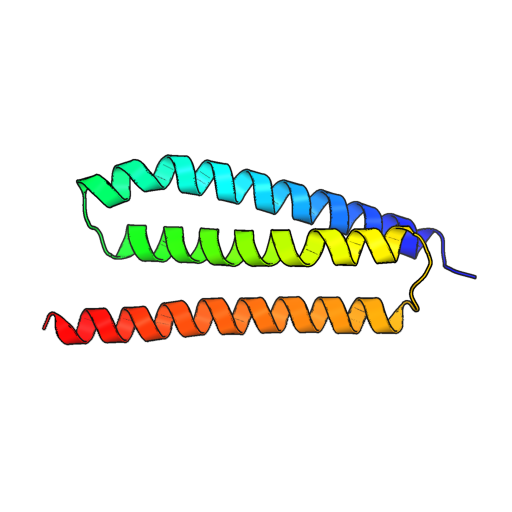.721 -10.270 7.350 1.00 65.56 95 ALA A N 1
ATOM 733 C CA . ALA A 1 95 ? -6.981 -9.261 8.368 1.00 65.56 95 ALA A CA 1
ATOM 734 C C . ALA A 1 95 ? -8.476 -9.165 8.712 1.00 65.56 95 ALA A C 1
ATOM 736 O O . ALA A 1 95 ? -8.821 -9.114 9.892 1.00 65.56 95 ALA A O 1
ATOM 737 N N . ILE A 1 96 ? -9.358 -9.200 7.707 1.00 68.31 96 ILE A N 1
ATOM 738 C CA . ILE A 1 96 ? -10.816 -9.204 7.900 1.00 68.31 96 ILE A CA 1
ATOM 739 C C . ILE A 1 96 ? -11.269 -10.485 8.614 1.00 68.31 96 ILE A C 1
ATOM 741 O O . ILE A 1 96 ? -12.002 -10.402 9.597 1.00 68.31 96 ILE A O 1
ATOM 745 N N . ILE A 1 97 ? -10.798 -11.660 8.179 1.00 70.50 97 ILE A N 1
ATOM 746 C CA . ILE A 1 97 ? -11.162 -12.957 8.778 1.00 70.50 97 ILE A CA 1
ATOM 747 C C . ILE A 1 97 ? -10.731 -13.031 10.248 1.00 70.50 97 ILE A C 1
ATOM 749 O O . ILE A 1 97 ? -11.528 -13.404 11.109 1.00 70.50 97 ILE A O 1
ATOM 753 N N . PHE A 1 98 ? -9.494 -12.635 10.554 1.00 69.44 98 PHE A N 1
ATOM 754 C CA . PHE A 1 98 ? -8.982 -12.612 11.925 1.00 69.44 98 PHE A CA 1
ATOM 755 C C . PHE A 1 98 ? -9.805 -11.669 12.814 1.00 69.44 98 PHE A C 1
ATOM 757 O O . PHE A 1 98 ? -10.085 -11.975 13.973 1.00 69.44 98 PHE A O 1
ATOM 764 N N . HIS A 1 99 ? -10.256 -10.541 12.257 1.00 63.84 99 HIS A N 1
ATOM 765 C CA . HIS A 1 99 ? -11.105 -9.594 12.971 1.00 63.84 99 HIS A CA 1
ATOM 766 C C . HIS A 1 99 ? -12.528 -10.125 13.204 1.00 63.84 99 HIS A C 1
ATOM 768 O O . HIS A 1 99 ? -13.053 -9.975 14.306 1.00 63.84 99 HIS A O 1
ATOM 774 N N . CYS A 1 100 ? -13.131 -10.803 12.221 1.00 62.81 100 CYS A N 1
ATOM 775 C CA . CYS A 1 100 ? -14.403 -11.510 12.400 1.00 62.81 100 CYS A CA 1
ATOM 776 C C . CYS A 1 100 ? -14.317 -12.550 13.526 1.00 62.81 100 CYS A C 1
ATOM 778 O O . CYS A 1 100 ? -15.241 -12.655 14.329 1.00 62.81 100 CYS A O 1
ATOM 780 N N . PHE A 1 101 ? -13.193 -13.261 13.630 1.00 65.88 101 PHE A N 1
ATOM 781 C CA . PHE A 1 101 ? -12.969 -14.239 14.693 1.00 65.88 101 PHE A CA 1
ATOM 782 C C . PHE A 1 101 ? -12.854 -13.576 16.077 1.00 65.88 101 PHE A C 1
ATOM 784 O O . PHE A 1 101 ? -13.479 -14.021 17.034 1.00 65.88 101 PHE A O 1
ATOM 791 N N . LEU A 1 102 ? -12.123 -12.461 16.190 1.00 62.06 102 LEU A N 1
ATOM 792 C CA . LEU A 1 102 ? -12.019 -11.693 17.441 1.00 62.06 102 LEU A CA 1
ATOM 793 C C . LEU A 1 102 ? -13.361 -11.110 17.906 1.00 62.06 102 LEU A C 1
ATOM 795 O O . LEU A 1 102 ? -13.598 -11.010 19.110 1.00 62.06 102 LEU A O 1
ATOM 799 N N . LEU A 1 103 ? -14.232 -10.725 16.971 1.00 60.41 103 LEU A N 1
ATOM 800 C CA . LEU A 1 103 ? -15.587 -10.268 17.280 1.00 60.41 103 LEU A CA 1
ATOM 801 C C . LEU A 1 103 ? -16.453 -11.400 17.834 1.00 60.41 103 LEU A C 1
ATOM 803 O O . LEU A 1 103 ? -17.181 -11.173 18.793 1.00 60.41 103 LEU A O 1
ATOM 807 N N . GLN A 1 104 ? -16.338 -12.613 17.285 1.00 58.25 104 GLN A N 1
ATOM 808 C CA . GLN A 1 104 ? -17.059 -13.786 17.789 1.00 58.25 104 GLN A CA 1
ATOM 809 C C . GLN A 1 104 ? -16.628 -14.191 19.205 1.00 58.25 104 GLN A C 1
ATOM 811 O O . GLN A 1 104 ? -17.454 -14.685 19.950 1.00 58.25 104 GLN A O 1
ATOM 816 N N . VAL A 1 105 ? -15.373 -13.951 19.603 1.00 57.22 105 VAL A N 1
ATOM 817 C CA . VAL A 1 105 ? -14.872 -14.286 20.955 1.00 57.22 105 VAL A CA 1
ATOM 818 C C . VAL A 1 105 ? -15.404 -13.336 22.045 1.00 57.22 105 VAL A C 1
ATOM 820 O O . VAL A 1 105 ? -15.328 -13.655 23.229 1.00 57.22 105 VAL A O 1
ATOM 823 N N . LYS A 1 106 ? -15.928 -12.158 21.680 1.00 47.19 106 LYS A N 1
ATOM 824 C CA . LYS A 1 106 ? -16.488 -11.184 22.637 1.00 47.19 106 LYS A CA 1
ATOM 825 C C . LYS A 1 106 ? -17.995 -11.341 22.896 1.00 47.19 106 LYS A C 1
ATOM 827 O O . LYS A 1 106 ? -18.498 -10.633 23.769 1.00 47.19 106 LYS A O 1
ATOM 832 N N . PHE A 1 107 ? -18.683 -12.213 22.160 1.00 44.28 107 PHE A N 1
ATOM 833 C CA . PHE A 1 107 ? -20.095 -12.565 22.356 1.00 44.28 107 PHE A CA 1
ATOM 834 C C . PHE A 1 107 ? -20.215 -13.992 22.890 1.00 44.28 107 PHE A C 1
ATOM 836 O O . PHE A 1 107 ? -21.183 -14.235 23.642 1.00 44.28 107 PHE A O 1
#

pLDDT: mean 70.78, std 9.72, range [44.28, 89.88]